Protein AF-A0A7T7L304-F1 (afdb_monomer)

Solvent-accessible surface area (backbone atoms only — not comparable to full-atom values): 4471 Å² total; per-residue (Å²): 136,81,89,76,81,76,77,81,62,78,78,72,90,46,56,39,96,83,71,64,45,77,36,56,76,41,74,75,48,68,50,78,53,98,91,42,76,45,77,38,74,41,72,45,77,68,80,51,78,88,28,66,69,43,44,50,52,50,61,70,69,46,83,82,83,125

Radius of gyration: 17.27 Å; Cα contacts (8 Å, |Δi|>4): 69; chains: 1; bounding box: 33×17×66 Å

Secondary structure (DSSP, 8-state):
--------PPPS--B-TTT-PBPPEEEEEEEEETTEEEEEEEEPPP--TT-HHHHHHHHHTS----

Foldseek 3Di:
DDDDPVPPPPDPFDADPFPRHTFDKDQPAWDQDPNDTHTDIDTDDDPPCPGPVVVVVVVVPPPPPD

Structure (mmCIF, N/CA/C/O backbone):
data_AF-A0A7T7L304-F1
#
_entry.id   AF-A0A7T7L304-F1
#
loop_
_atom_site.group_PDB
_atom_site.id
_atom_site.type_symbol
_atom_site.label_atom_id
_atom_site.label_alt_id
_atom_site.label_comp_id
_atom_site.label_asym_id
_atom_site.label_entity_id
_atom_site.label_seq_id
_atom_site.pdbx_PDB_ins_code
_atom_site.Cartn_x
_atom_site.Cartn_y
_atom_site.Cartn_z
_atom_site.occupancy
_atom_site.B_iso_or_equiv
_atom_site.auth_seq_id
_atom_site.auth_comp_id
_atom_site.auth_asym_id
_atom_site.auth_atom_id
_atom_site.pdbx_PDB_model_num
ATOM 1 N N . MET A 1 1 ? -5.555 -4.368 -36.409 1.00 37.09 1 MET A N 1
ATOM 2 C CA . MET A 1 1 ? -4.342 -4.891 -35.746 1.00 37.09 1 MET A CA 1
ATOM 3 C C . MET A 1 1 ? -4.448 -4.510 -34.281 1.00 37.09 1 MET A C 1
ATOM 5 O O . MET A 1 1 ? -4.657 -3.342 -33.988 1.00 37.09 1 MET A O 1
ATOM 9 N N . SER A 1 2 ? -4.501 -5.515 -33.417 1.00 47.75 2 SER A N 1
ATOM 10 C CA . SER A 1 2 ? -5.031 -5.474 -32.052 1.00 47.75 2 SER A CA 1
ATOM 11 C C . SER A 1 2 ? -4.192 -4.638 -31.076 1.00 47.75 2 SER A C 1
ATOM 13 O O . SER A 1 2 ? -2.971 -4.606 -31.186 1.00 47.75 2 SER A O 1
ATOM 15 N N . LYS A 1 3 ? -4.890 -3.975 -30.139 1.00 50.16 3 LYS A N 1
ATOM 16 C CA . LYS A 1 3 ? -4.379 -3.189 -29.003 1.00 50.16 3 LYS A CA 1
ATOM 17 C C . LYS A 1 3 ? -3.241 -3.905 -28.269 1.00 50.16 3 LYS A C 1
ATOM 19 O O . LYS A 1 3 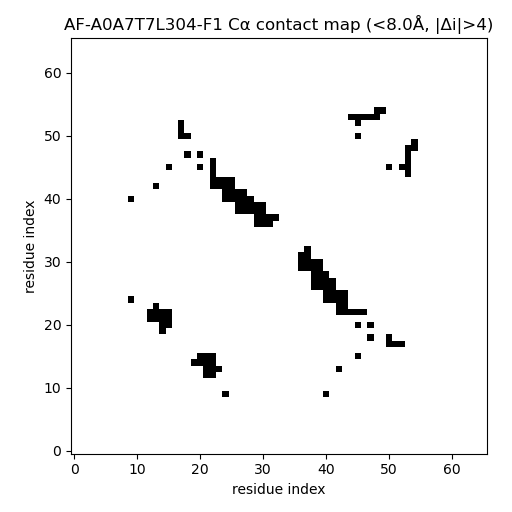? -3.445 -5.007 -27.770 1.00 50.16 3 LYS A O 1
ATOM 24 N N . THR A 1 4 ? -2.117 -3.217 -28.092 1.00 54.06 4 THR A N 1
ATOM 25 C CA . THR A 1 4 ? -1.146 -3.556 -27.043 1.00 54.06 4 THR A CA 1
ATOM 26 C C . THR A 1 4 ? -0.807 -2.296 -26.263 1.00 54.06 4 THR A C 1
ATOM 28 O O . THR A 1 4 ? 0.342 -1.867 -26.179 1.00 54.06 4 THR A O 1
ATOM 31 N N . GLU A 1 5 ? -1.842 -1.674 -25.699 1.00 49.34 5 GLU A N 1
ATOM 32 C CA . GLU A 1 5 ? -1.669 -0.936 -24.456 1.00 49.34 5 GLU A CA 1
ATOM 33 C C . GLU A 1 5 ? -1.101 -1.935 -23.440 1.00 49.34 5 GLU A C 1
ATOM 35 O O . GLU A 1 5 ? -1.802 -2.792 -22.914 1.00 49.34 5 GLU A O 1
ATOM 40 N N . HIS A 1 6 ? 0.226 -1.919 -23.288 1.00 49.28 6 HIS A N 1
ATOM 41 C CA . HIS A 1 6 ? 0.900 -2.595 -22.192 1.00 49.28 6 HIS A CA 1
ATOM 42 C C . HIS A 1 6 ? 0.352 -1.957 -20.920 1.00 49.28 6 HIS A C 1
ATOM 44 O O . HIS A 1 6 ? 0.781 -0.868 -20.537 1.00 49.28 6 HIS A O 1
ATOM 50 N N . GLU A 1 7 ? -0.643 -2.609 -20.321 1.00 49.25 7 GLU A N 1
ATOM 51 C CA . GLU A 1 7 ? -1.253 -2.214 -19.062 1.00 49.25 7 GLU A CA 1
ATOM 52 C C . GLU A 1 7 ? -0.187 -2.202 -17.965 1.00 49.25 7 GLU A C 1
ATOM 54 O O . GLU A 1 7 ? 0.049 -3.170 -17.251 1.00 49.25 7 GLU A O 1
ATOM 59 N N . THR A 1 8 ? 0.466 -1.053 -17.825 1.00 56.56 8 THR A N 1
ATOM 60 C CA . THR A 1 8 ? 0.943 -0.574 -16.527 1.00 56.56 8 THR A CA 1
ATOM 61 C C . THR A 1 8 ? -0.164 0.277 -15.889 1.00 56.56 8 THR A C 1
ATOM 63 O O . THR A 1 8 ? 0.111 1.253 -15.198 1.00 56.56 8 THR A O 1
ATOM 66 N N . SER A 1 9 ? -1.428 -0.040 -16.186 1.00 54.78 9 SER A N 1
ATOM 67 C CA . SER A 1 9 ? -2.587 0.499 -15.485 1.00 54.78 9 SER A CA 1
ATOM 68 C C . SER A 1 9 ? -2.511 0.009 -14.034 1.00 54.78 9 SER A C 1
ATOM 70 O O . SER A 1 9 ? -2.200 -1.169 -13.820 1.00 54.78 9 SER A O 1
ATOM 72 N N . PRO A 1 10 ? -2.757 0.857 -13.021 1.00 58.28 10 PRO A N 1
ATOM 73 C CA . PRO A 1 10 ? -2.910 0.375 -11.657 1.00 58.28 10 PRO A CA 1
ATOM 74 C C . PRO A 1 10 ? -3.976 -0.734 -11.645 1.00 58.28 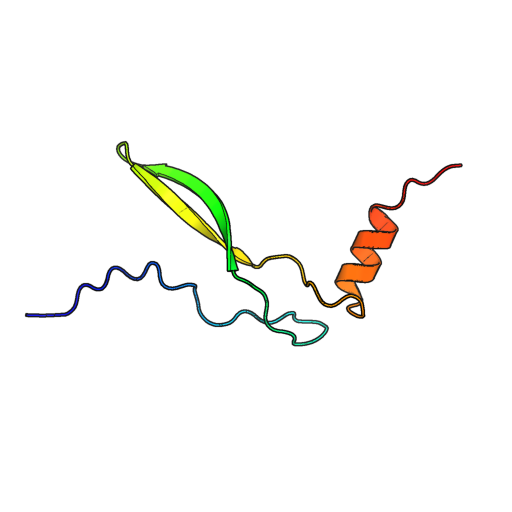10 PRO A C 1
ATOM 76 O O . PRO A 1 10 ? -5.030 -0.543 -12.261 1.00 58.28 10 PRO A O 1
ATOM 79 N N . PRO A 1 11 ? -3.731 -1.890 -10.996 1.00 58.66 11 PRO A N 1
ATOM 80 C CA . PRO A 1 11 ? -4.781 -2.884 -10.809 1.00 58.66 11 PRO A CA 1
ATOM 81 C C . PRO A 1 11 ? -5.961 -2.194 -10.113 1.00 58.66 11 PRO A C 1
ATOM 83 O O . PRO A 1 11 ? -5.732 -1.321 -9.276 1.00 58.66 11 PRO A O 1
ATOM 86 N N .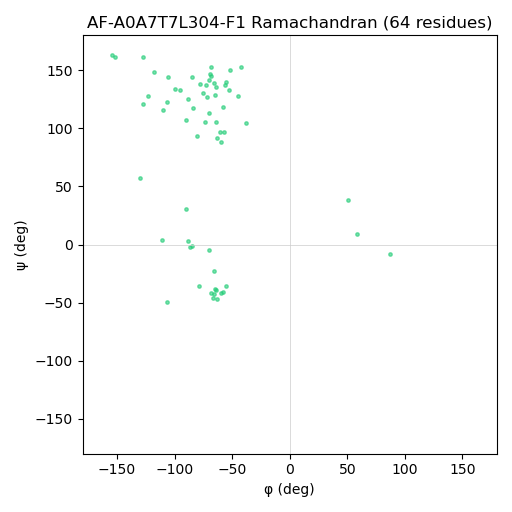 GLY A 1 12 ? -7.187 -2.526 -10.533 1.00 66.06 12 GLY A N 1
ATOM 87 C CA . GLY A 1 12 ? -8.419 -1.800 -10.204 1.00 66.06 12 GLY A CA 1
ATOM 88 C C . GLY A 1 12 ? -8.539 -1.340 -8.748 1.00 66.06 12 GLY A C 1
ATOM 89 O O . GLY A 1 12 ? -7.959 -1.944 -7.853 1.00 66.06 12 GLY A O 1
ATOM 90 N N . THR A 1 13 ? -9.294 -0.257 -8.534 1.00 72.00 13 THR A N 1
ATOM 91 C CA . THR A 1 13 ? -9.440 0.454 -7.254 1.00 72.00 13 THR A CA 1
ATOM 92 C C . THR A 1 13 ? -9.466 -0.494 -6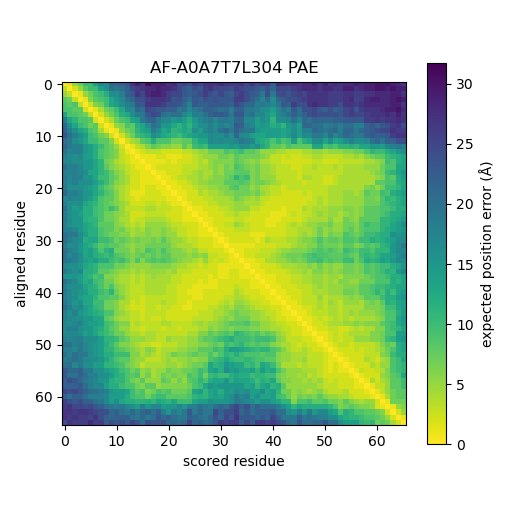.053 1.00 72.00 13 THR A C 1
ATOM 94 O O . THR A 1 13 ? -10.466 -1.161 -5.793 1.00 72.00 13 THR A O 1
ATOM 97 N N . LEU A 1 14 ? -8.350 -0.551 -5.322 1.00 84.19 14 LEU A N 1
ATOM 98 C CA . LEU A 1 14 ? -8.274 -1.254 -4.049 1.00 84.19 14 LEU A CA 1
ATOM 99 C C . LEU A 1 14 ? -8.931 -0.383 -2.982 1.00 84.19 14 LEU A C 1
ATOM 101 O O . LEU A 1 14 ? -8.724 0.828 -2.949 1.00 84.19 14 LEU A O 1
ATOM 105 N N . VAL A 1 15 ? -9.718 -1.000 -2.108 1.00 88.75 15 VAL A N 1
ATOM 106 C CA . VAL A 1 15 ? -10.371 -0.325 -0.982 1.00 88.75 15 VAL A CA 1
ATOM 107 C C . VAL A 1 15 ? -9.871 -0.909 0.330 1.00 88.75 15 VAL A C 1
ATOM 109 O O . VAL A 1 15 ? -9.524 -2.089 0.413 1.00 88.75 15 VAL A O 1
ATOM 112 N N . CYS A 1 16 ? -9.815 -0.080 1.369 1.00 87.94 16 CYS A N 1
ATOM 113 C CA . CYS A 1 16 ? -9.519 -0.547 2.713 1.00 87.94 16 CYS A CA 1
ATOM 114 C C . CYS A 1 16 ? -10.647 -1.478 3.189 1.00 87.94 16 CYS A C 1
ATOM 116 O O . CYS A 1 16 ? -11.802 -1.058 3.177 1.00 87.94 16 CYS A O 1
ATOM 118 N N . PRO A 1 17 ? -10.359 -2.693 3.685 1.00 86.88 17 PRO A N 1
ATOM 119 C CA . PRO A 1 17 ? -11.402 -3.607 4.156 1.00 86.88 17 PRO A CA 1
ATOM 120 C C . PRO A 1 17 ? -12.079 -3.160 5.465 1.00 86.88 17 PRO A C 1
ATOM 122 O O . PRO A 1 17 ? -12.989 -3.836 5.928 1.00 86.88 17 PRO A O 1
ATOM 125 N N . VAL A 1 18 ? -11.619 -2.068 6.089 1.00 88.50 18 VAL A N 1
ATOM 126 C CA . VAL A 1 18 ? -12.115 -1.593 7.393 1.00 88.50 18 VAL A CA 1
ATOM 127 C C . VAL A 1 18 ? -12.976 -0.345 7.265 1.00 88.50 18 VAL A C 1
ATOM 129 O O . VAL A 1 18 ? -14.058 -0.289 7.835 1.00 88.50 18 VAL A O 1
ATOM 132 N N . CYS A 1 19 ? -12.498 0.665 6.541 1.00 88.62 19 CYS A N 1
ATOM 133 C CA . CYS A 1 19 ? -13.214 1.931 6.369 1.00 88.62 19 CYS A CA 1
ATOM 134 C C . CYS A 1 19 ? -13.723 2.146 4.941 1.00 88.62 19 CYS A C 1
ATOM 136 O O . CYS A 1 19 ? -14.223 3.225 4.642 1.00 88.62 19 CYS A O 1
AT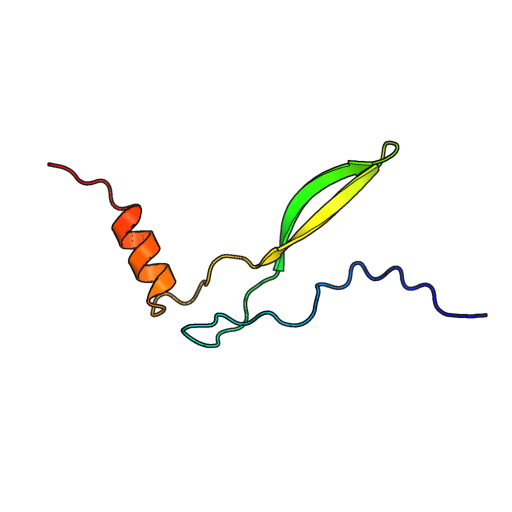OM 138 N N . GLU A 1 20 ? -13.537 1.158 4.058 1.00 88.56 20 GLU A N 1
ATOM 139 C CA . GLU A 1 20 ? -13.989 1.153 2.657 1.00 88.56 20 GLU A CA 1
ATOM 140 C C . GLU A 1 20 ? -13.449 2.311 1.799 1.00 88.56 20 GLU A C 1
ATOM 142 O O . GLU A 1 20 ? -13.826 2.474 0.640 1.00 88.56 20 GLU A O 1
ATOM 147 N N . HIS A 1 21 ? -12.499 3.090 2.326 1.00 87.06 21 HIS A N 1
ATOM 148 C CA . HIS A 1 21 ? -11.879 4.177 1.585 1.00 87.06 21 HIS A CA 1
ATOM 149 C C . HIS A 1 21 ? -10.972 3.640 0.467 1.00 87.06 21 HIS A C 1
ATOM 151 O O . HIS A 1 21 ? -10.243 2.664 0.697 1.00 87.06 21 HIS A O 1
ATOM 157 N N . PRO A 1 22 ? -10.955 4.289 -0.714 1.00 86.50 22 PRO A N 1
ATOM 158 C CA . PRO A 1 22 ? -10.008 3.968 -1.770 1.00 86.50 22 PRO A CA 1
ATOM 159 C C . PRO A 1 22 ? -8.571 4.079 -1.267 1.00 86.50 22 PRO A C 1
ATOM 161 O O . PRO A 1 22 ? -8.220 5.020 -0.554 1.00 86.50 22 PRO A O 1
ATOM 164 N N . LEU A 1 23 ? -7.752 3.107 -1.644 1.00 87.62 23 LEU A N 1
ATOM 165 C CA . LEU A 1 23 ? -6.322 3.113 -1.398 1.00 87.62 23 LEU A CA 1
ATOM 166 C C . LEU A 1 23 ? -5.611 3.657 -2.630 1.00 87.62 23 LEU A C 1
ATOM 168 O O . LEU A 1 23 ? -5.873 3.228 -3.757 1.00 87.62 23 LEU A O 1
ATOM 172 N N . ASP A 1 24 ? -4.678 4.571 -2.394 1.00 87.50 24 ASP A N 1
ATOM 173 C CA . ASP A 1 24 ? -3.782 5.037 -3.439 1.00 87.50 24 ASP A CA 1
ATOM 174 C C . ASP A 1 24 ? -2.817 3.920 -3.843 1.00 87.50 24 ASP A C 1
ATOM 176 O O . ASP A 1 24 ? -2.415 3.083 -3.032 1.00 87.50 24 ASP A O 1
ATOM 180 N N . MET A 1 25 ? -2.441 3.898 -5.120 1.00 87.38 25 MET A N 1
ATOM 181 C CA . MET A 1 25 ? -1.482 2.938 -5.657 1.00 87.38 25 MET A CA 1
ATOM 182 C C . MET A 1 25 ? -0.161 3.641 -5.930 1.00 87.38 25 MET A C 1
ATOM 184 O O . MET A 1 25 ? -0.095 4.566 -6.739 1.00 87.38 25 MET A O 1
ATOM 188 N N . SER A 1 26 ? 0.913 3.151 -5.320 1.00 89.31 26 SER A N 1
ATOM 189 C CA . SER A 1 26 ? 2.256 3.695 -5.511 1.00 89.31 26 SER A CA 1
ATOM 190 C C . SER A 1 26 ? 3.260 2.612 -5.892 1.00 89.31 26 SER A C 1
ATOM 192 O O . SER A 1 26 ? 3.040 1.407 -5.720 1.00 89.31 26 SER A O 1
ATOM 194 N N . ILE A 1 27 ? 4.390 3.037 -6.460 1.00 90.69 27 ILE A N 1
ATOM 195 C CA . ILE A 1 27 ? 5.494 2.134 -6.791 1.00 90.69 27 ILE A CA 1
ATOM 196 C C . ILE A 1 27 ? 6.192 1.749 -5.486 1.00 90.69 27 ILE A C 1
ATOM 198 O O . ILE A 1 27 ? 6.959 2.532 -4.931 1.00 90.69 27 ILE A O 1
ATOM 202 N N . LYS A 1 28 ? 5.971 0.518 -5.021 1.00 90.88 28 LYS A N 1
ATOM 203 C CA . LYS A 1 28 ? 6.588 0.000 -3.789 1.00 90.88 28 LYS A CA 1
ATOM 204 C C . LYS A 1 28 ? 8.025 -0.430 -3.989 1.00 90.88 28 LYS A C 1
ATOM 206 O O . LYS A 1 28 ? 8.858 -0.303 -3.099 1.00 90.88 28 LYS A O 1
ATOM 211 N N . LYS A 1 29 ? 8.311 -0.990 -5.159 1.00 90.31 29 LYS A N 1
ATOM 212 C CA . LYS A 1 29 ? 9.637 -1.492 -5.504 1.00 90.31 29 LYS A CA 1
ATOM 213 C C . LYS A 1 29 ? 9.833 -1.477 -7.004 1.00 90.31 29 LYS A C 1
ATOM 215 O O . LYS A 1 29 ? 8.882 -1.411 -7.781 1.00 90.31 29 LYS A O 1
ATOM 220 N N . ARG A 1 30 ? 11.091 -1.571 -7.413 1.00 92.00 30 ARG A N 1
ATOM 221 C CA . ARG A 1 30 ? 11.462 -1.784 -8.808 1.00 92.00 30 ARG A CA 1
ATOM 222 C C . ARG A 1 30 ? 12.311 -3.035 -8.885 1.00 92.00 30 ARG A C 1
ATOM 224 O O . ARG A 1 30 ? 13.286 -3.161 -8.149 1.00 92.00 30 ARG A O 1
ATOM 231 N N . HIS A 1 31 ? 11.938 -3.957 -9.758 1.00 92.06 31 HIS A N 1
ATOM 232 C CA . HIS A 1 31 ? 12.756 -5.128 -10.045 1.00 92.06 31 HIS A CA 1
ATOM 233 C C . HIS A 1 31 ? 13.526 -4.885 -11.334 1.00 92.06 31 HIS A C 1
ATOM 235 O O . HIS A 1 31 ? 12.960 -4.433 -12.330 1.00 92.06 31 HIS A O 1
ATOM 241 N N . LYS A 1 32 ? 14.822 -5.189 -11.327 1.00 94.62 32 LYS A N 1
ATOM 242 C CA . LYS A 1 32 ? 15.626 -5.119 -12.542 1.00 94.62 32 LYS A CA 1
ATOM 243 C C . LYS A 1 32 ? 15.462 -6.421 -13.318 1.00 94.62 32 LYS A C 1
ATOM 245 O O . LYS A 1 32 ? 15.854 -7.476 -12.834 1.00 94.62 32 LYS A O 1
ATOM 250 N N . THR A 1 33 ? 14.918 -6.330 -14.522 1.00 92.81 33 THR A N 1
ATOM 251 C CA . THR A 1 33 ? 14.683 -7.468 -15.414 1.00 92.81 33 THR A CA 1
ATOM 252 C C . THR A 1 33 ? 15.312 -7.147 -16.760 1.00 92.81 33 THR A C 1
ATOM 254 O O . THR A 1 33 ? 14.989 -6.122 -17.352 1.00 92.81 33 THR A O 1
ATOM 257 N N . LEU A 1 34 ? 16.254 -7.979 -17.222 1.00 94.12 34 LEU A N 1
ATOM 258 C CA . LEU A 1 34 ? 16.926 -7.822 -18.525 1.00 94.12 34 LEU A CA 1
ATOM 259 C C . LEU A 1 34 ? 17.495 -6.407 -18.778 1.00 94.12 34 LEU A C 1
ATOM 261 O O . LEU A 1 34 ? 17.426 -5.878 -19.881 1.00 94.12 34 LEU A O 1
ATOM 265 N N . GLY A 1 35 ? 18.041 -5.766 -17.741 1.00 93.88 35 GLY A N 1
ATOM 266 C CA . GLY A 1 35 ? 18.620 -4.420 -17.845 1.00 93.88 35 GLY A CA 1
ATOM 267 C C . GLY A 1 35 ? 17.634 -3.259 -17.665 1.00 93.88 35 GLY A C 1
ATOM 268 O O . GLY A 1 35 ? 18.088 -2.131 -17.497 1.00 93.88 35 GLY A O 1
ATOM 269 N N . VAL A 1 36 ? 16.325 -3.517 -17.594 1.00 93.94 36 VAL A N 1
ATOM 270 C CA . VAL A 1 36 ? 15.277 -2.501 -17.388 1.00 93.94 36 VAL A CA 1
ATOM 271 C C . VAL A 1 36 ? 14.727 -2.570 -15.960 1.00 93.94 36 VAL A C 1
ATOM 273 O O . VAL A 1 36 ? 14.609 -3.649 -15.381 1.00 93.94 36 VAL A O 1
ATOM 276 N N . PHE A 1 37 ? 14.389 -1.421 -15.370 1.00 92.38 37 PHE A N 1
ATOM 277 C CA . PHE A 1 37 ? 13.728 -1.349 -14.063 1.00 92.38 37 PHE A CA 1
ATOM 278 C C . PHE A 1 37 ? 12.207 -1.369 -14.225 1.00 92.38 37 PHE A C 1
ATOM 280 O O . PHE A 1 37 ? 11.606 -0.373 -14.620 1.00 92.38 37 PHE A O 1
ATOM 287 N N . VAL A 1 38 ? 11.588 -2.494 -13.880 1.00 91.75 38 VAL A N 1
ATOM 288 C CA . VAL A 1 38 ? 10.135 -2.683 -13.937 1.00 91.75 38 VAL A CA 1
ATOM 289 C C . VAL A 1 38 ? 9.512 -2.231 -12.610 1.00 91.75 38 VAL A C 1
ATOM 291 O O . VAL A 1 38 ? 9.939 -2.721 -11.556 1.00 91.75 38 VAL A O 1
ATOM 294 N N . PRO A 1 39 ? 8.532 -1.306 -12.617 1.00 89.31 39 PRO A N 1
ATOM 295 C CA . PRO A 1 39 ? 7.838 -0.894 -11.406 1.00 89.31 39 PRO A CA 1
ATOM 296 C C . PRO A 1 39 ? 6.888 -1.989 -10.924 1.00 89.31 39 PRO A C 1
ATOM 298 O O . PRO A 1 39 ? 6.156 -2.593 -11.704 1.00 89.31 39 PRO A O 1
ATOM 301 N N . VAL A 1 40 ? 6.880 -2.212 -9.616 1.00 88.50 40 VAL A N 1
ATOM 302 C CA . VAL A 1 40 ? 5.874 -3.025 -8.941 1.00 88.50 40 VAL A CA 1
ATOM 303 C C . VAL A 1 40 ? 5.010 -2.086 -8.115 1.00 88.50 40 VAL A C 1
ATOM 305 O O . VAL A 1 40 ? 5.496 -1.431 -7.186 1.00 88.50 40 VAL A O 1
ATOM 308 N N . TRP A 1 41 ? 3.737 -2.025 -8.484 1.00 87.69 41 TRP A N 1
ATOM 309 C CA . TRP A 1 41 ? 2.721 -1.227 -7.813 1.00 87.69 41 TRP A CA 1
ATOM 310 C C . TRP A 1 41 ? 2.135 -1.995 -6.633 1.00 87.69 41 TRP A C 1
ATOM 312 O O . TRP A 1 41 ? 1.971 -3.214 -6.694 1.00 87.69 41 TRP A O 1
ATOM 322 N N . GLY A 1 42 ? 1.816 -1.286 -5.559 1.00 87.25 42 GLY A N 1
ATOM 323 C CA . GLY A 1 42 ? 1.095 -1.834 -4.417 1.00 87.25 42 GLY A CA 1
ATOM 324 C C . GLY A 1 42 ? 0.288 -0.747 -3.713 1.00 87.25 42 GLY A C 1
ATOM 325 O O . GLY A 1 42 ? 0.586 0.435 -3.907 1.00 87.25 42 GLY A O 1
ATOM 326 N N . PRO A 1 43 ? -0.713 -1.130 -2.907 1.00 88.62 43 PRO A N 1
ATOM 327 C CA . PRO A 1 43 ? -1.528 -0.170 -2.182 1.00 88.62 43 PRO A CA 1
ATOM 328 C C . PRO A 1 43 ? -0.692 0.571 -1.142 1.00 88.62 43 PRO A C 1
ATOM 330 O O . PRO A 1 43 ? 0.149 -0.011 -0.444 1.00 88.62 43 PRO A O 1
ATOM 333 N N . ASP A 1 44 ? -0.916 1.870 -1.030 1.00 86.31 44 ASP A N 1
ATOM 334 C CA . ASP A 1 44 ? -0.485 2.639 0.121 1.00 86.31 44 ASP A CA 1
ATOM 335 C C . ASP A 1 44 ? -1.268 2.247 1.375 1.00 86.31 44 ASP A C 1
ATOM 337 O O . ASP A 1 44 ? -2.396 1.749 1.283 1.00 86.31 44 ASP A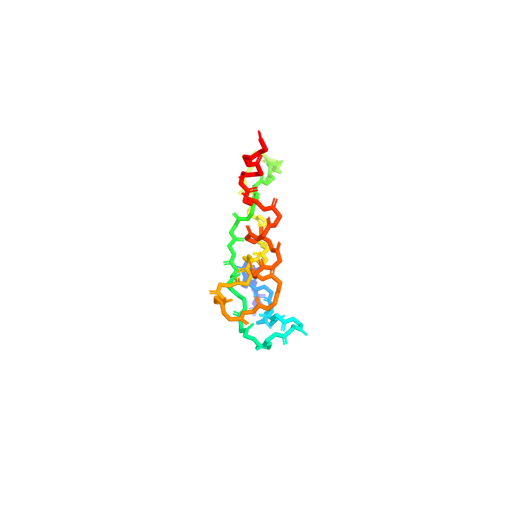 O 1
ATOM 341 N N . PRO A 1 45 ? -0.656 2.410 2.564 1.00 85.94 45 PRO A N 1
ATOM 342 C CA . PRO A 1 45 ? -1.385 2.285 3.815 1.0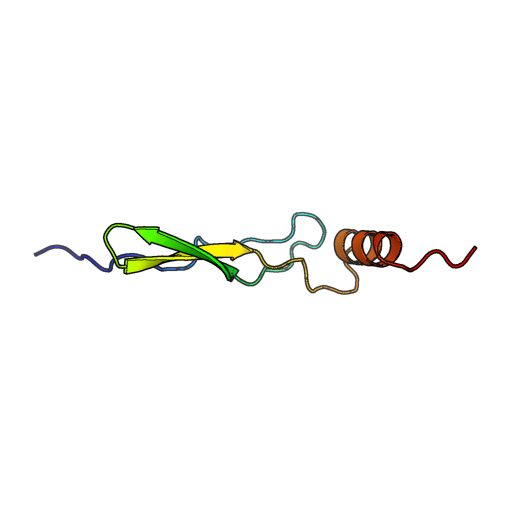0 85.94 45 PRO A CA 1
ATOM 343 C C . PRO A 1 45 ? -2.630 3.169 3.795 1.00 85.94 45 PRO A C 1
ATOM 345 O O . PRO A 1 45 ? -2.646 4.223 3.156 1.00 85.94 45 PRO A O 1
ATOM 348 N N . CYS A 1 46 ? -3.667 2.754 4.520 1.00 88.19 46 CYS A N 1
ATOM 349 C CA . CYS A 1 46 ? -4.879 3.551 4.620 1.00 88.19 46 CYS A CA 1
ATOM 350 C C . CYS A 1 46 ? -4.543 4.941 5.183 1.00 88.19 46 CYS A C 1
ATOM 352 O O . CYS A 1 46 ? -4.057 5.068 6.306 1.00 88.19 46 CYS A O 1
ATOM 354 N N . GLN A 1 47 ? -4.809 5.982 4.395 1.00 83.25 47 GLN A N 1
ATOM 355 C CA . GLN A 1 47 ? -4.552 7.366 4.794 1.00 83.25 47 GLN A CA 1
ATOM 356 C C . GLN A 1 47 ? -5.714 7.981 5.584 1.00 83.25 47 GLN A C 1
ATOM 358 O O . GLN A 1 47 ? -5.608 9.123 6.020 1.00 83.25 47 GLN A O 1
ATOM 363 N N . ASN A 1 48 ? -6.814 7.245 5.792 1.00 85.31 48 ASN A N 1
ATOM 364 C CA . ASN A 1 48 ? -7.915 7.714 6.626 1.00 85.31 48 ASN A CA 1
ATOM 365 C C . ASN A 1 48 ? -7.469 7.731 8.105 1.00 85.31 48 ASN A C 1
ATOM 367 O O . ASN A 1 48 ? -7.257 6.656 8.674 1.00 85.31 48 ASN A O 1
ATOM 371 N N . PRO A 1 49 ? -7.344 8.910 8.744 1.00 82.38 49 PRO A N 1
ATOM 372 C CA . PRO A 1 49 ? -6.887 9.015 10.130 1.00 82.38 49 PRO A CA 1
ATOM 373 C C . PRO A 1 49 ? -7.871 8.399 11.131 1.00 82.38 49 PRO A C 1
ATOM 375 O O . PRO A 1 49 ? -7.453 7.981 12.206 1.00 82.38 49 PRO A O 1
ATOM 378 N N . GLU A 1 50 ? -9.149 8.289 10.762 1.00 83.50 50 GLU A N 1
ATOM 379 C CA . GLU A 1 50 ? -10.198 7.668 11.578 1.00 83.50 50 GLU A CA 1
ATOM 380 C C . GLU A 1 50 ? -10.252 6.140 11.397 1.00 83.50 50 GLU A C 1
ATOM 382 O O . GLU A 1 50 ? -11.074 5.452 12.003 1.00 83.50 50 GLU A O 1
ATOM 387 N N . CYS A 1 51 ? -9.402 5.570 10.535 1.00 88.25 51 CYS A N 1
ATOM 388 C CA . CYS A 1 51 ? -9.370 4.131 10.310 1.00 88.25 51 CYS A CA 1
ATOM 389 C C . CYS A 1 51 ? -8.685 3.411 11.473 1.00 88.25 51 CYS A C 1
ATOM 391 O O . CYS A 1 51 ? -7.549 3.720 11.832 1.00 88.25 51 CYS A O 1
ATOM 393 N N . LEU A 1 52 ? -9.337 2.368 11.993 1.00 84.19 52 LEU A N 1
ATOM 394 C CA . LEU A 1 52 ? -8.801 1.538 13.074 1.00 84.19 52 LEU A CA 1
ATOM 395 C C . LEU A 1 52 ? -7.423 0.948 12.747 1.00 84.19 52 LEU A C 1
ATOM 397 O O . LEU A 1 52 ? -6.593 0.843 13.640 1.00 84.19 52 LEU A O 1
ATOM 401 N N . GLU A 1 53 ? -7.151 0.578 11.494 1.00 82.50 53 GLU A N 1
ATOM 402 C CA . GLU A 1 53 ? -5.829 0.056 11.109 1.00 82.50 53 GLU A CA 1
ATOM 403 C C . GLU A 1 53 ? -4.745 1.135 11.180 1.00 82.50 53 GLU A C 1
ATOM 405 O O . GLU A 1 53 ? -3.664 0.893 11.710 1.00 82.50 53 GLU A O 1
ATOM 410 N N . THR A 1 54 ? -5.053 2.349 10.726 1.00 82.75 54 THR A N 1
ATOM 411 C CA . THR A 1 54 ? -4.145 3.499 10.814 1.00 82.75 54 THR A CA 1
ATOM 412 C C . THR A 1 54 ? -3.895 3.895 12.272 1.00 82.75 54 THR A C 1
ATOM 414 O O . THR A 1 54 ? -2.761 4.199 12.644 1.00 82.75 54 THR A O 1
ATOM 417 N N . LEU A 1 55 ? -4.923 3.827 13.124 1.00 82.00 55 LEU A N 1
ATOM 418 C CA . LEU A 1 55 ? -4.804 4.062 14.566 1.00 82.00 55 LEU A CA 1
ATOM 419 C C . LEU A 1 55 ? -3.958 2.984 15.261 1.00 82.00 55 LEU A C 1
ATOM 421 O O . LEU A 1 55 ? -3.034 3.330 15.994 1.00 82.00 55 LEU A O 1
ATOM 425 N N . LYS A 1 56 ? -4.185 1.696 14.968 1.00 80.38 56 LYS A N 1
ATOM 426 C CA . LYS A 1 56 ? -3.363 0.586 15.490 1.00 80.38 56 LYS A CA 1
ATOM 427 C C . LYS A 1 56 ? -1.897 0.714 15.086 1.00 80.38 56 LYS A C 1
ATOM 429 O O . LYS A 1 56 ? -1.008 0.449 15.891 1.00 80.38 56 LYS A O 1
ATOM 434 N N . GLU A 1 57 ? -1.629 1.103 13.841 1.00 79.75 57 GLU A N 1
ATOM 435 C CA . GLU A 1 57 ? -0.268 1.327 13.348 1.00 79.75 57 GLU A CA 1
ATOM 436 C C . GLU A 1 57 ? 0.400 2.493 14.094 1.00 79.75 57 GLU A C 1
ATOM 438 O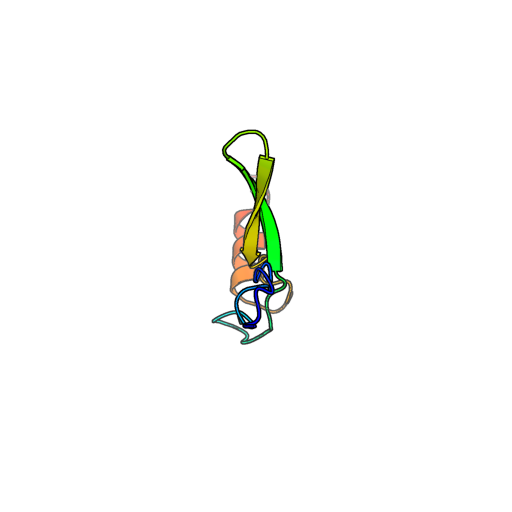 O . GLU A 1 57 ? 1.570 2.413 14.465 1.00 79.75 57 GLU A O 1
ATOM 443 N N . ARG A 1 58 ? -0.346 3.565 14.386 1.00 79.38 58 ARG A N 1
ATOM 444 C CA . ARG A 1 58 ? 0.141 4.707 15.172 1.00 79.38 58 ARG A CA 1
ATOM 445 C C . ARG A 1 58 ? 0.456 4.329 16.620 1.00 79.38 58 ARG A C 1
ATOM 447 O O . ARG A 1 58 ? 1.483 4.755 17.145 1.00 79.38 58 ARG A O 1
ATOM 454 N N . GLU A 1 59 ? -0.402 3.536 17.254 1.00 78.06 59 GLU A N 1
ATOM 455 C CA . GLU A 1 59 ? -0.176 3.011 18.606 1.00 78.06 59 GLU A CA 1
ATOM 456 C C . GLU A 1 59 ? 1.055 2.099 18.644 1.00 78.06 59 GLU A C 1
ATOM 458 O O . GLU A 1 59 ? 1.931 2.294 19.482 1.00 78.06 59 GLU A O 1
ATOM 463 N N . ARG A 1 60 ? 1.185 1.171 17.685 1.00 79.94 60 ARG A N 1
ATOM 464 C CA . ARG A 1 60 ? 2.356 0.283 17.559 1.00 79.94 60 ARG A CA 1
ATOM 465 C C . ARG A 1 60 ? 3.664 1.058 17.396 1.00 79.94 60 ARG A C 1
ATOM 467 O O . ARG A 1 60 ? 4.680 0.663 17.957 1.00 79.94 60 ARG A O 1
ATOM 474 N N . ASN A 1 61 ? 3.642 2.131 16.610 1.00 77.81 61 ASN A N 1
ATOM 475 C CA . ASN A 1 61 ? 4.823 2.940 16.306 1.00 77.81 61 ASN A CA 1
ATOM 476 C C . ASN A 1 61 ? 5.067 4.068 17.320 1.00 77.81 61 ASN A C 1
ATOM 478 O O . ASN A 1 61 ? 5.986 4.868 17.131 1.00 77.81 61 ASN A O 1
ATOM 482 N N . SER A 1 62 ? 4.261 4.165 18.380 1.00 76.56 62 SER A N 1
ATOM 483 C CA . SER A 1 62 ? 4.505 5.143 19.435 1.00 76.56 62 SER A CA 1
ATOM 484 C C . SER A 1 62 ? 5.726 4.702 20.248 1.00 76.56 62 SER A C 1
ATOM 486 O O . SER A 1 62 ? 5.769 3.558 20.702 1.00 76.56 62 SER A O 1
ATOM 488 N N . PRO A 1 63 ? 6.744 5.566 20.430 1.00 70.25 63 PRO A N 1
ATOM 489 C CA . PRO A 1 63 ? 7.876 5.244 21.279 1.00 70.25 63 PRO A CA 1
ATOM 490 C C . PRO A 1 63 ? 7.357 5.091 22.707 1.00 70.25 63 PRO A C 1
ATOM 492 O O . PRO A 1 63 ? 7.000 6.076 23.358 1.00 70.25 63 PRO A O 1
ATOM 495 N N . GLN A 1 64 ? 7.282 3.842 23.162 1.00 64.94 64 GLN A N 1
ATOM 496 C CA . GLN A 1 64 ? 7.031 3.500 24.551 1.00 64.94 64 GLN A CA 1
ATOM 497 C C . GLN A 1 64 ? 8.209 4.057 25.360 1.00 64.94 64 GLN A C 1
ATOM 499 O O . GLN A 1 64 ? 9.267 3.439 25.443 1.00 64.94 64 GLN A O 1
ATOM 504 N N . ASN A 1 65 ? 8.065 5.284 25.852 1.00 63.97 65 A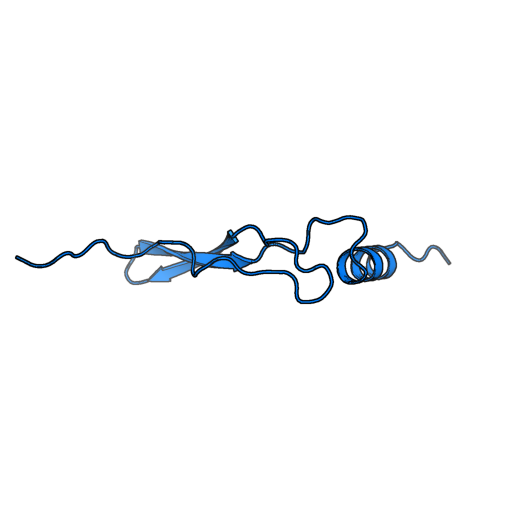SN A N 1
ATOM 505 C CA . ASN A 1 65 ? 8.955 5.820 26.868 1.00 63.97 65 ASN A CA 1
ATOM 506 C C . ASN A 1 65 ? 8.445 5.249 28.192 1.00 63.97 65 ASN A C 1
ATOM 508 O O . ASN A 1 65 ? 7.478 5.775 28.745 1.00 63.97 65 ASN A O 1
ATOM 512 N N . ASP A 1 66 ? 9.029 4.122 28.597 1.00 56.97 66 ASP A N 1
ATOM 513 C CA . ASP A 1 66 ? 8.991 3.624 29.976 1.00 56.97 66 ASP A CA 1
ATOM 514 C C . ASP A 1 66 ? 10.160 4.245 30.755 1.00 56.97 66 ASP A C 1
ATOM 516 O O . ASP A 1 66 ? 11.296 4.215 30.217 1.00 56.97 66 ASP A O 1
#

Sequence (66 aa):
MSKTEHETSPPGTLVCPVCEHPLDMSIKKRHKTLGVFVPVWGPDPCQNPECLETLKERERNSPQND

Nearest PDB structures (foldseek):
  1h0h-assembly2_L  TM=2.341E-01  e=7.256E+00  Megalodesulfovibrio gigas

Organism: NCBI:txid2797636

Mean predicted aligned error: 9.73 Å

pLDDT: mean 79.02, std 14.57, range [37.09, 94.62]